Protein AF-A0A388NNV4-F1 (afdb_monomer_lite)

Secondary structure (DSSP, 8-state):
--S--PPPHHHHHHSPP------GGG-B-HHHHHHHHHHHT----S-S-HHHHHHHHHHHHTSS-HHHHHHHHHHHHHHHTSTT-TTHHHHTB---

Sequence (96 aa):
MSLDKTPTSDQIKRIPKALLHDHLDGGLRPETIIEIAQQIGYKKLPTDDPKKLADWFEESCNSHSLVRYLETFHTQLQLCRVKKRSFEFQESVQLI

Radius of gyration: 16.94 Å; chains: 1; bounding box: 43×26×43 Å

Structure (mmCIF, N/CA/C/O backbone):
data_AF-A0A388NNV4-F1
#
_entry.id   AF-A0A388NNV4-F1
#
loop_
_atom_site.group_PDB
_atom_site.id
_atom_site.type_symbol
_atom_site.label_atom_id
_atom_site.label_alt_id
_atom_site.label_comp_id
_atom_site.label_asym_id
_atom_site.label_entity_id
_atom_site.label_seq_id
_atom_site.pdbx_PDB_ins_code
_atom_site.Cartn_x
_atom_site.Cartn_y
_atom_site.Cartn_z
_atom_site.occupancy
_atom_site.B_iso_or_equiv
_atom_site.auth_seq_id
_atom_site.auth_comp_id
_atom_site.auth_asym_id
_atom_site.auth_atom_id
_atom_site.pdbx_PDB_model_num
ATOM 1 N N . MET A 1 1 ? 28.469 -7.942 -28.421 1.00 51.59 1 MET A N 1
ATOM 2 C CA . MET A 1 1 ? 27.164 -7.329 -28.097 1.00 51.59 1 MET A CA 1
ATOM 3 C C . MET A 1 1 ? 27.410 -6.366 -26.960 1.00 51.59 1 MET A C 1
ATOM 5 O O . MET A 1 1 ? 27.911 -6.809 -25.937 1.00 51.59 1 MET A O 1
ATOM 9 N N . SER A 1 2 ? 27.200 -5.071 -27.180 1.00 57.81 2 SER A N 1
ATOM 10 C CA . SER A 1 2 ? 27.478 -4.056 -26.164 1.00 57.81 2 SER A CA 1
ATOM 11 C C . SER A 1 2 ? 26.276 -3.962 -25.204 1.00 57.81 2 SER A C 1
ATOM 13 O O . SER A 1 2 ? 25.123 -4.049 -25.636 1.00 57.81 2 SER A O 1
ATOM 15 N N . LEU A 1 3 ? 26.554 -3.937 -23.897 1.00 68.31 3 LEU A N 1
ATOM 16 C CA . LEU A 1 3 ? 25.570 -3.972 -22.794 1.00 68.31 3 LEU A CA 1
ATOM 17 C C . LEU A 1 3 ? 25.064 -2.567 -22.411 1.00 68.31 3 LEU A C 1
ATOM 19 O O . LEU A 1 3 ? 24.347 -2.388 -21.436 1.00 68.31 3 LEU A O 1
ATOM 23 N N . ASP A 1 4 ? 25.439 -1.568 -23.196 1.00 78.50 4 ASP A N 1
ATOM 24 C CA . ASP A 1 4 ? 25.282 -0.129 -22.968 1.00 78.50 4 ASP A CA 1
ATOM 25 C C . ASP A 1 4 ? 23.915 0.423 -23.411 1.00 78.50 4 ASP A C 1
ATOM 27 O O . ASP A 1 4 ? 23.670 1.625 -23.338 1.00 78.50 4 ASP A O 1
ATOM 31 N N . LYS A 1 5 ? 22.986 -0.442 -23.841 1.00 84.31 5 LYS A N 1
ATOM 32 C CA . LYS A 1 5 ? 21.625 -0.039 -24.220 1.00 84.31 5 LYS A CA 1
ATOM 33 C C . LYS A 1 5 ? 20.634 -0.315 -23.097 1.00 84.31 5 LYS A C 1
ATOM 35 O O . LYS A 1 5 ? 20.334 -1.468 -22.794 1.00 84.31 5 LYS A O 1
ATOM 40 N N . THR A 1 6 ? 20.066 0.752 -22.540 1.00 90.19 6 THR A N 1
ATOM 41 C CA . THR A 1 6 ? 18.927 0.670 -21.620 1.00 90.19 6 THR A CA 1
ATOM 42 C C . THR A 1 6 ? 17.722 0.036 -22.334 1.00 90.19 6 THR A C 1
ATOM 44 O O . THR A 1 6 ? 17.356 0.492 -23.422 1.00 90.19 6 THR A O 1
ATOM 47 N N . PRO A 1 7 ? 17.096 -1.011 -21.769 1.00 90.19 7 PRO A N 1
ATOM 48 C CA . PRO A 1 7 ? 15.936 -1.650 -22.379 1.00 90.19 7 PRO A CA 1
ATOM 49 C C . PRO A 1 7 ? 14.711 -0.724 -22.386 1.00 90.19 7 PRO A C 1
ATOM 51 O O . PRO A 1 7 ? 14.478 0.046 -21.456 1.00 90.19 7 PRO A O 1
ATOM 54 N N . THR A 1 8 ? 13.901 -0.823 -23.440 1.00 92.81 8 THR A N 1
ATOM 55 C CA . THR A 1 8 ? 12.614 -0.114 -23.552 1.00 92.81 8 THR A CA 1
ATOM 56 C C . THR A 1 8 ? 11.562 -0.717 -22.615 1.00 92.81 8 THR A C 1
ATOM 58 O O . THR A 1 8 ? 11.640 -1.894 -22.256 1.00 92.81 8 THR A O 1
ATOM 61 N N . SER A 1 9 ? 10.525 0.054 -22.262 1.00 92.88 9 SER A N 1
ATOM 62 C 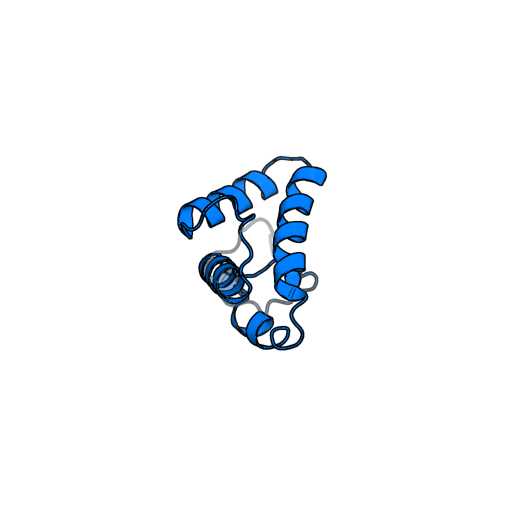CA . SER A 1 9 ? 9.416 -0.439 -21.423 1.00 92.88 9 SER A CA 1
ATOM 63 C C . SER A 1 9 ? 8.765 -1.704 -22.002 1.00 92.88 9 SER A C 1
ATOM 65 O O . SER A 1 9 ? 8.510 -2.660 -21.271 1.00 92.88 9 SER A O 1
ATOM 67 N N . ASP A 1 10 ? 8.586 -1.766 -23.325 1.00 94.75 10 ASP A N 1
ATOM 68 C CA . ASP A 1 10 ? 8.007 -2.934 -23.997 1.00 94.75 10 ASP A CA 1
ATOM 69 C C . ASP A 1 10 ? 8.897 -4.177 -23.899 1.00 94.75 10 ASP A C 1
ATOM 71 O O . ASP A 1 10 ? 8.394 -5.291 -23.743 1.00 94.75 10 ASP A O 1
ATOM 75 N N . GLN A 1 11 ? 10.222 -4.011 -23.938 1.00 93.25 11 GLN A N 1
ATOM 76 C CA . GLN A 1 11 ? 11.157 -5.116 -23.719 1.00 93.25 11 GLN A CA 1
ATOM 77 C C . GLN A 1 11 ? 11.097 -5.615 -22.267 1.00 93.25 11 GLN A C 1
ATOM 79 O O . GLN A 1 11 ? 11.024 -6.823 -22.047 1.00 93.25 11 GLN A O 1
ATOM 84 N N . ILE A 1 12 ? 11.043 -4.707 -21.286 1.00 91.94 12 ILE A N 1
ATOM 85 C CA . ILE A 1 12 ? 10.929 -5.045 -19.853 1.00 91.94 12 ILE A CA 1
ATOM 86 C C . ILE A 1 12 ? 9.602 -5.771 -19.553 1.00 91.94 12 ILE A C 1
ATOM 88 O O . ILE A 1 12 ? 9.547 -6.719 -18.763 1.00 91.94 12 ILE A O 1
ATOM 92 N N . LYS A 1 13 ? 8.503 -5.385 -20.210 1.00 92.19 13 LYS A N 1
ATOM 93 C CA . LYS A 1 13 ? 7.200 -6.047 -20.035 1.00 92.19 13 LYS A CA 1
ATOM 94 C C . LYS A 1 13 ? 7.188 -7.480 -20.573 1.00 92.19 13 LYS A C 1
ATOM 96 O O . LYS A 1 13 ? 6.551 -8.332 -19.958 1.00 92.19 13 LYS A O 1
ATOM 101 N N . ARG A 1 14 ? 7.923 -7.765 -21.653 1.00 92.94 14 ARG A N 1
ATOM 102 C CA . ARG A 1 14 ? 7.940 -9.079 -22.327 1.00 92.94 14 ARG A CA 1
ATOM 103 C C . ARG A 1 14 ? 8.788 -10.147 -21.643 1.00 92.94 14 ARG A C 1
ATOM 105 O O . ARG A 1 14 ? 8.556 -11.327 -21.890 1.00 92.94 14 ARG A O 1
ATOM 112 N N . ILE A 1 15 ? 9.769 -9.773 -20.822 1.00 93.00 15 ILE A N 1
ATOM 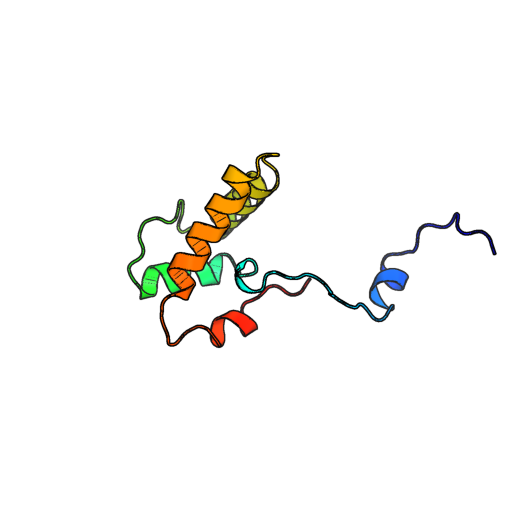113 C CA . ILE A 1 15 ? 10.608 -10.774 -20.154 1.00 93.00 15 ILE A CA 1
ATOM 114 C C . ILE A 1 15 ? 9.813 -11.537 -19.078 1.00 93.00 15 ILE A C 1
ATOM 116 O O . ILE A 1 15 ? 9.004 -10.917 -18.370 1.00 93.00 15 ILE A O 1
ATOM 120 N N . PRO A 1 16 ? 10.040 -12.855 -18.923 1.00 91.38 16 PRO A N 1
ATOM 121 C CA . PRO A 1 16 ? 9.506 -13.608 -17.796 1.00 91.38 16 PRO A CA 1
ATOM 122 C C . PRO A 1 16 ? 10.147 -13.079 -16.510 1.00 91.38 16 PRO A C 1
ATOM 124 O O . PRO A 1 16 ? 11.368 -13.096 -16.358 1.00 91.38 16 PRO A O 1
ATOM 127 N N . LYS A 1 17 ? 9.319 -12.549 -15.610 1.00 89.62 17 LYS A N 1
ATOM 128 C CA . LYS A 1 17 ? 9.755 -11.940 -14.350 1.00 89.62 17 LYS A CA 1
ATOM 129 C C . LYS A 1 17 ? 9.601 -12.953 -13.221 1.00 89.62 17 LYS A C 1
ATOM 131 O O . LYS A 1 17 ? 8.575 -13.621 -13.138 1.00 89.62 17 LYS A O 1
ATOM 136 N N . ALA A 1 18 ? 10.611 -13.043 -12.363 1.00 91.19 18 ALA A N 1
ATOM 137 C CA . ALA A 1 18 ? 10.541 -13.773 -11.104 1.00 91.19 18 ALA A CA 1
ATOM 138 C C . ALA A 1 18 ? 10.588 -12.760 -9.958 1.00 91.19 18 ALA A C 1
ATOM 140 O O . ALA A 1 18 ? 11.497 -11.931 -9.901 1.00 91.19 18 ALA A O 1
ATOM 141 N N . LEU A 1 19 ? 9.606 -12.827 -9.064 1.00 84.69 19 LEU A N 1
ATOM 142 C CA . LEU A 1 19 ? 9.552 -12.030 -7.846 1.00 84.69 19 LEU A CA 1
ATOM 143 C C . LEU A 1 19 ? 10.055 -12.907 -6.699 1.00 84.69 19 LEU A C 1
ATOM 145 O O . LEU A 1 19 ? 9.397 -13.870 -6.320 1.00 84.69 19 LEU A O 1
ATOM 149 N N . LEU A 1 20 ? 11.268 -12.629 -6.221 1.00 88.81 20 LEU A N 1
ATOM 150 C CA . LEU A 1 20 ? 11.917 -13.445 -5.185 1.00 88.81 20 LEU A CA 1
ATOM 151 C C . LEU A 1 20 ? 11.614 -12.957 -3.773 1.00 88.81 20 LEU A C 1
ATOM 153 O O . LEU A 1 20 ? 11.650 -13.739 -2.828 1.00 88.81 20 LEU A O 1
ATOM 157 N N . HIS A 1 21 ? 11.341 -11.664 -3.638 1.00 87.38 21 HIS A N 1
ATOM 158 C CA . HIS A 1 21 ? 11.070 -11.029 -2.365 1.00 87.38 21 HIS A CA 1
ATOM 159 C C . HIS A 1 21 ? 9.846 -10.150 -2.532 1.00 87.38 21 HIS A C 1
ATOM 161 O O . HIS A 1 21 ? 9.910 -9.113 -3.186 1.00 87.38 21 HIS A O 1
ATOM 167 N N . ASP A 1 22 ? 8.750 -10.581 -1.929 1.00 82.56 22 ASP A N 1
ATOM 168 C CA . ASP A 1 22 ? 7.541 -9.791 -1.795 1.00 82.56 22 ASP A CA 1
ATOM 169 C C . ASP A 1 22 ? 6.957 -10.012 -0.407 1.00 82.56 22 ASP A C 1
ATOM 171 O O . ASP A 1 22 ? 6.964 -11.129 0.120 1.00 82.56 22 ASP A O 1
ATOM 175 N N . HIS A 1 23 ? 6.479 -8.928 0.183 1.00 81.88 23 HIS A N 1
ATOM 176 C CA . HIS A 1 23 ? 5.786 -8.962 1.455 1.00 81.88 23 HIS A CA 1
ATOM 177 C C . HIS A 1 23 ? 4.305 -8.894 1.160 1.00 81.88 23 HIS A C 1
ATOM 179 O O . HIS A 1 23 ? 3.742 -7.806 1.052 1.00 81.88 23 HIS A O 1
ATOM 185 N N . LEU A 1 24 ? 3.672 -10.065 1.052 1.00 75.38 24 LEU A N 1
ATOM 186 C CA . LEU A 1 24 ? 2.226 -10.144 0.870 1.00 75.38 24 LEU A CA 1
ATOM 187 C C . LEU A 1 24 ? 1.528 -9.248 1.901 1.00 75.38 24 LEU A C 1
ATOM 189 O O . LEU A 1 24 ? 0.697 -8.425 1.535 1.00 75.38 24 LEU A O 1
ATOM 193 N N . ASP A 1 25 ? 1.938 -9.351 3.168 1.00 75.44 25 ASP A N 1
ATOM 194 C CA . ASP A 1 25 ? 1.434 -8.607 4.326 1.00 75.44 25 ASP A CA 1
ATOM 195 C C . ASP A 1 25 ? 1.604 -7.076 4.256 1.00 75.44 25 ASP A C 1
ATOM 197 O O . ASP A 1 25 ? 0.992 -6.364 5.052 1.00 75.44 25 ASP A O 1
ATOM 201 N N . GLY A 1 26 ? 2.391 -6.572 3.301 1.00 75.88 26 GLY A N 1
ATOM 202 C CA . GLY A 1 26 ? 2.597 -5.147 3.042 1.00 75.88 26 GLY A CA 1
ATOM 203 C C . GLY A 1 26 ? 1.866 -4.601 1.810 1.00 75.88 26 GLY A C 1
ATOM 204 O O . GLY A 1 26 ? 1.910 -3.393 1.588 1.00 75.88 26 GLY A O 1
ATOM 205 N N . GLY A 1 27 ? 1.212 -5.452 1.013 1.00 76.75 27 GLY A N 1
ATOM 206 C CA . GLY A 1 27 ? 0.727 -5.107 -0.328 1.00 76.75 27 GLY A CA 1
ATOM 207 C C . GLY A 1 27 ? -0.758 -4.753 -0.458 1.00 76.75 27 GLY A C 1
ATOM 208 O O . GLY A 1 27 ? -1.263 -4.735 -1.582 1.00 76.75 27 GLY A O 1
ATOM 209 N N . LEU A 1 28 ? -1.491 -4.523 0.639 1.00 83.38 28 LEU A N 1
ATOM 210 C CA . LEU A 1 28 ? -2.926 -4.226 0.559 1.00 83.38 28 LEU A CA 1
ATOM 211 C C . LEU A 1 28 ? -3.218 -2.888 -0.121 1.00 83.38 28 LEU A C 1
ATOM 213 O O . LEU A 1 28 ? -2.595 -1.869 0.177 1.00 83.38 28 LEU A O 1
ATOM 217 N N . ARG A 1 29 ? -4.277 -2.866 -0.938 1.00 87.44 29 ARG A N 1
ATOM 218 C CA . ARG A 1 29 ? -4.844 -1.613 -1.451 1.00 87.44 29 ARG A CA 1
ATOM 219 C C . ARG A 1 29 ? -5.375 -0.728 -0.308 1.00 87.44 29 ARG A C 1
ATOM 221 O O . ARG A 1 29 ? -6.064 -1.251 0.576 1.00 87.44 29 ARG A O 1
ATOM 228 N N . PRO A 1 30 ? -5.151 0.600 -0.339 1.00 90.00 30 PRO A N 1
ATOM 229 C CA . PRO A 1 30 ? -5.671 1.536 0.662 1.00 90.00 30 PRO A CA 1
ATOM 230 C C . PRO A 1 30 ? -7.183 1.419 0.897 1.00 90.00 30 PRO A C 1
ATOM 232 O O . PRO A 1 30 ? -7.639 1.459 2.039 1.00 90.00 30 PRO A O 1
ATOM 235 N N . GLU A 1 31 ? -7.968 1.200 -0.160 1.00 90.62 31 GLU A N 1
ATOM 236 C CA . GLU A 1 31 ? -9.417 0.997 -0.069 1.00 90.62 31 GLU A CA 1
ATOM 237 C C . GLU A 1 31 ? -9.755 -0.239 0.771 1.00 90.62 31 GLU A C 1
ATOM 239 O O . GLU A 1 31 ? -10.619 -0.188 1.645 1.00 90.62 31 GLU A O 1
ATOM 244 N N . THR A 1 32 ? -9.030 -1.337 0.548 1.00 88.12 32 THR A N 1
ATOM 245 C CA . THR A 1 32 ? -9.204 -2.587 1.292 1.00 88.12 32 THR A CA 1
ATOM 246 C C . THR A 1 32 ? -8.813 -2.415 2.758 1.00 88.12 32 THR A C 1
ATOM 248 O O . THR A 1 32 ? -9.503 -2.918 3.642 1.00 88.12 32 THR A O 1
ATOM 251 N N . ILE A 1 33 ? -7.753 -1.656 3.048 1.00 88.00 33 ILE A N 1
ATOM 252 C CA . ILE A 1 33 ? -7.346 -1.324 4.422 1.00 88.00 33 ILE A CA 1
ATOM 253 C C . ILE A 1 33 ? -8.480 -0.595 5.157 1.00 88.00 33 ILE A C 1
ATOM 255 O O . ILE A 1 33 ? -8.828 -0.973 6.279 1.00 88.00 33 ILE A O 1
ATOM 259 N N . ILE A 1 34 ? -9.082 0.413 4.521 1.00 90.69 34 ILE A N 1
ATOM 260 C CA . ILE A 1 34 ? -10.190 1.195 5.089 1.00 90.69 34 ILE A CA 1
ATOM 261 C C . ILE A 1 34 ? -11.426 0.318 5.296 1.00 90.69 34 ILE A C 1
ATOM 263 O O . ILE A 1 34 ? -12.015 0.336 6.378 1.00 90.69 34 ILE A O 1
ATOM 267 N N . GLU A 1 35 ? -11.794 -0.487 4.300 1.00 89.44 35 GLU A N 1
ATOM 268 C CA . GLU A 1 35 ? -12.934 -1.398 4.386 1.00 89.44 35 GLU A CA 1
ATOM 269 C C . GLU A 1 35 ? -12.769 -2.398 5.542 1.00 89.44 35 GLU A C 1
ATOM 271 O O . GLU A 1 35 ? -13.663 -2.550 6.380 1.00 89.44 35 GLU A O 1
ATOM 276 N N . ILE A 1 36 ? -11.605 -3.050 5.641 1.00 87.19 36 ILE A N 1
ATOM 277 C CA . ILE A 1 36 ? -11.319 -3.997 6.724 1.00 87.19 36 ILE A CA 1
ATOM 278 C C . ILE A 1 36 ? -11.371 -3.279 8.073 1.00 87.19 36 ILE A C 1
ATOM 280 O O . ILE A 1 36 ? -11.992 -3.790 9.009 1.00 87.19 36 ILE A O 1
ATOM 284 N N . ALA A 1 37 ? -10.764 -2.094 8.178 1.00 89.75 37 ALA A N 1
ATOM 285 C CA . ALA A 1 37 ? -10.761 -1.313 9.406 1.00 89.75 37 ALA A CA 1
ATOM 286 C C . ALA A 1 37 ? -12.182 -0.966 9.873 1.00 89.75 37 ALA A C 1
ATOM 288 O O . ALA A 1 37 ? -12.499 -1.165 11.048 1.00 89.75 37 ALA A O 1
ATOM 289 N N . GLN A 1 38 ? -13.060 -0.534 8.963 1.00 89.56 38 GLN A N 1
ATOM 290 C CA . GLN A 1 38 ? -14.466 -0.258 9.268 1.00 89.56 38 GLN A CA 1
ATOM 291 C C . GLN A 1 38 ? -15.195 -1.510 9.764 1.00 89.56 38 GLN A C 1
ATOM 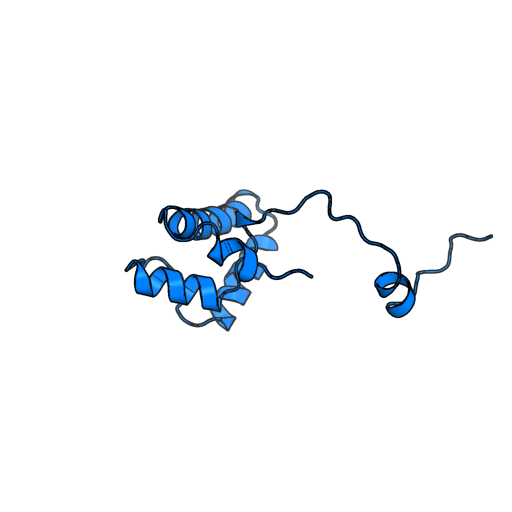293 O O . GLN A 1 38 ? -15.861 -1.466 10.799 1.00 89.56 38 GLN A O 1
ATOM 298 N N . GLN A 1 39 ? -15.023 -2.643 9.080 1.00 87.94 39 GLN A N 1
ATOM 299 C CA . GLN A 1 39 ? -15.704 -3.890 9.433 1.00 87.94 39 GLN A CA 1
ATOM 300 C C . GLN A 1 39 ? -15.296 -4.444 10.807 1.00 87.94 39 GLN A C 1
ATOM 302 O O . GLN A 1 39 ? -16.111 -5.076 11.477 1.00 87.94 39 GLN A O 1
ATOM 307 N N . ILE A 1 40 ? -14.047 -4.233 11.233 1.00 87.25 40 ILE A N 1
ATOM 308 C CA . ILE A 1 40 ? -13.545 -4.721 12.531 1.00 87.25 40 ILE A CA 1
ATOM 309 C C . ILE A 1 40 ? -13.607 -3.651 13.632 1.00 87.25 40 ILE A C 1
ATOM 311 O O . ILE A 1 40 ? -13.206 -3.910 14.766 1.00 87.25 40 ILE A O 1
ATOM 315 N N . GLY A 1 41 ? -14.078 -2.444 13.306 1.00 87.38 41 GLY A N 1
ATOM 316 C CA . GLY A 1 41 ? -14.135 -1.314 14.232 1.00 87.38 41 GLY A CA 1
ATOM 317 C C . GLY A 1 41 ? -12.765 -0.728 14.598 1.00 87.38 41 GLY A C 1
ATOM 318 O O . GLY A 1 41 ? -12.618 -0.132 15.667 1.00 87.38 41 GLY A O 1
ATOM 319 N N . TYR A 1 42 ? -11.752 -0.888 13.745 1.00 88.00 42 TYR A N 1
ATOM 320 C CA . TYR A 1 42 ? -10.425 -0.311 13.943 1.00 88.00 42 TYR A CA 1
ATOM 321 C C . TYR A 1 42 ? -10.425 1.184 13.603 1.00 88.00 42 TYR A C 1
ATOM 323 O O . TYR A 1 42 ? -10.627 1.575 12.459 1.00 88.00 42 TYR A O 1
ATOM 331 N N . LYS A 1 43 ? -10.177 2.034 14.607 1.00 87.56 43 LYS A N 1
ATOM 332 C CA . LYS A 1 43 ? -10.267 3.506 14.491 1.00 87.56 43 LYS A CA 1
ATOM 333 C C . LYS A 1 43 ? -8.921 4.233 14.455 1.00 87.56 43 LYS A C 1
ATOM 335 O O . LYS A 1 43 ? -8.895 5.454 14.513 1.00 87.56 43 LYS A O 1
ATOM 340 N N . LYS A 1 44 ? -7.802 3.504 14.432 1.00 89.56 44 LYS A N 1
ATOM 341 C CA . LYS A 1 44 ? -6.450 4.091 14.506 1.00 89.56 44 LYS A CA 1
ATOM 342 C C . LYS A 1 44 ? -5.821 4.344 13.132 1.00 89.56 44 LYS A C 1
ATOM 344 O O . LYS A 1 44 ? -4.614 4.552 13.060 1.00 89.56 44 LYS A O 1
ATOM 349 N N . LEU A 1 45 ? -6.601 4.285 12.052 1.00 89.81 45 LEU A N 1
ATOM 350 C CA . LEU A 1 45 ? -6.102 4.737 10.757 1.00 89.81 45 LEU A CA 1
ATOM 351 C C . LEU A 1 45 ? -5.874 6.257 10.803 1.00 89.81 45 LEU A C 1
ATOM 353 O O . LEU A 1 45 ? -6.682 6.964 11.408 1.00 89.81 45 LEU A O 1
ATOM 357 N N . PRO A 1 46 ? -4.803 6.768 10.171 1.00 90.75 46 PRO A N 1
ATOM 358 C CA . PRO A 1 46 ? -4.534 8.205 10.116 1.00 90.75 46 PRO A CA 1
ATOM 359 C C . PRO A 1 46 ? -5.591 8.967 9.301 1.00 90.75 46 PRO A C 1
ATOM 361 O O . PRO A 1 46 ? -5.760 10.170 9.478 1.00 90.75 46 PRO A O 1
ATOM 364 N N . THR A 1 47 ? -6.303 8.271 8.411 1.00 92.50 47 THR A N 1
ATOM 365 C CA . THR A 1 47 ? -7.362 8.814 7.557 1.00 92.50 47 THR A CA 1
ATOM 366 C C . THR A 1 47 ? -8.249 7.687 7.013 1.00 92.50 47 THR A C 1
ATOM 368 O O . THR A 1 47 ? -7.842 6.525 6.986 1.00 92.50 47 THR A O 1
ATOM 371 N N . ASP A 1 48 ? -9.464 8.039 6.603 1.00 92.25 48 ASP A N 1
ATOM 372 C CA . ASP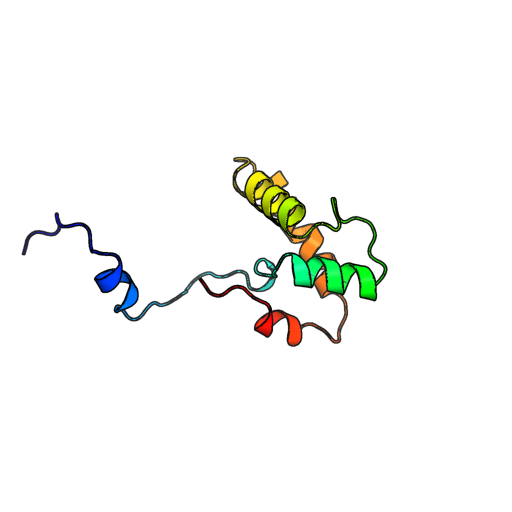 A 1 48 ? -10.451 7.217 5.897 1.00 92.25 48 ASP A CA 1
ATOM 373 C C . ASP A 1 48 ? -10.554 7.559 4.395 1.00 92.25 48 ASP A C 1
ATOM 375 O O . ASP A 1 48 ? -11.383 6.990 3.687 1.00 92.25 48 ASP A O 1
ATOM 379 N N . ASP A 1 49 ? -9.706 8.467 3.900 1.00 94.12 49 ASP A N 1
ATOM 380 C CA . ASP A 1 49 ? -9.570 8.792 2.481 1.00 94.12 49 ASP A CA 1
ATOM 381 C C . ASP A 1 49 ? -8.491 7.891 1.846 1.00 94.12 49 ASP A C 1
ATOM 383 O O . ASP A 1 49 ? -7.328 7.954 2.264 1.00 94.12 49 ASP A O 1
ATOM 387 N N . PRO A 1 50 ? -8.826 7.067 0.833 1.00 92.69 50 PRO A N 1
ATOM 388 C CA . PRO A 1 50 ? -7.871 6.146 0.218 1.00 92.69 50 PRO A CA 1
ATOM 389 C C . PRO A 1 50 ? -6.627 6.823 -0.365 1.00 92.69 50 PRO A C 1
ATOM 391 O O . PRO A 1 50 ? -5.538 6.260 -0.276 1.00 92.69 50 PRO A O 1
ATOM 394 N N . LYS A 1 51 ? -6.756 8.035 -0.924 1.00 93.69 51 LYS A N 1
ATOM 395 C CA . LYS A 1 51 ? -5.623 8.760 -1.516 1.00 93.69 51 LYS A CA 1
ATOM 396 C C . LYS A 1 51 ? -4.688 9.270 -0.435 1.00 93.69 51 LYS A C 1
ATOM 398 O O . LYS A 1 51 ? -3.500 8.994 -0.486 1.00 93.69 51 LYS A O 1
ATOM 403 N N . LYS A 1 52 ? -5.233 9.927 0.592 1.00 93.38 52 LYS A N 1
ATOM 404 C CA . LYS A 1 52 ? -4.419 10.405 1.721 1.00 93.38 52 LYS A CA 1
ATOM 405 C C . LYS A 1 52 ? -3.751 9.254 2.466 1.00 93.38 52 LYS A C 1
ATOM 407 O O . LYS A 1 52 ? -2.658 9.413 3.000 1.00 93.38 52 LYS A O 1
ATOM 412 N N . LEU A 1 53 ? -4.415 8.099 2.525 1.00 92.00 53 LEU A N 1
ATOM 413 C CA . LEU A 1 53 ? -3.838 6.902 3.114 1.00 92.00 53 LEU A CA 1
ATOM 414 C C . LEU A 1 53 ? -2.672 6.382 2.264 1.00 92.00 53 LEU A C 1
ATOM 416 O O . LEU A 1 53 ? -1.629 6.063 2.829 1.00 92.00 53 LEU A O 1
ATOM 420 N N . ALA A 1 54 ? -2.822 6.344 0.935 1.00 90.38 54 ALA A N 1
ATOM 421 C CA . ALA A 1 54 ? -1.740 6.001 0.012 1.00 90.38 54 ALA A CA 1
ATOM 422 C C . ALA A 1 54 ? -0.537 6.947 0.165 1.00 90.38 54 ALA A C 1
ATOM 424 O O . ALA A 1 54 ? 0.583 6.470 0.341 1.00 90.38 54 ALA A O 1
ATOM 425 N N . ASP A 1 55 ? -0.784 8.260 0.199 1.00 92.25 55 ASP A N 1
ATOM 426 C CA . ASP A 1 55 ? 0.253 9.280 0.391 1.00 92.25 55 ASP A CA 1
ATOM 427 C C . ASP A 1 55 ? 0.999 9.056 1.719 1.00 92.25 55 ASP A C 1
ATOM 429 O O . ASP A 1 55 ? 2.227 9.062 1.768 1.00 92.25 55 ASP A O 1
ATOM 433 N N . TRP A 1 56 ? 0.272 8.761 2.803 1.00 90.81 56 TRP A N 1
ATOM 434 C CA . TRP A 1 56 ? 0.872 8.465 4.107 1.00 90.81 56 TRP A CA 1
ATOM 435 C C . TRP A 1 56 ? 1.763 7.210 4.090 1.00 90.81 56 TRP A C 1
ATOM 437 O O . TRP A 1 56 ? 2.827 7.200 4.726 1.00 90.81 56 TRP A O 1
ATOM 447 N N . PHE A 1 57 ? 1.356 6.158 3.370 1.00 88.69 57 PHE A N 1
ATOM 448 C CA . PHE A 1 57 ? 2.184 4.965 3.169 1.00 88.69 57 PHE A CA 1
ATOM 449 C C . PHE A 1 57 ? 3.449 5.308 2.374 1.00 88.69 57 PHE A C 1
ATOM 451 O O . PHE A 1 57 ? 4.547 4.946 2.797 1.00 88.69 57 PHE A O 1
ATOM 458 N N . GLU A 1 58 ? 3.320 6.041 1.267 1.00 89.19 58 GLU A N 1
ATOM 459 C CA . GLU A 1 58 ? 4.449 6.444 0.424 1.00 89.19 58 GLU A CA 1
ATOM 460 C C . GLU A 1 58 ? 5.456 7.315 1.189 1.00 89.19 58 GLU A C 1
ATOM 462 O O . GLU A 1 58 ? 6.657 7.038 1.172 1.00 89.19 58 GLU A O 1
ATOM 467 N N . GLU A 1 59 ? 4.986 8.328 1.919 1.00 89.31 59 GLU A N 1
ATOM 468 C CA . GLU A 1 59 ? 5.832 9.209 2.729 1.00 89.31 59 GLU A CA 1
ATOM 469 C C . GLU A 1 59 ? 6.586 8.447 3.820 1.00 89.31 59 GLU A C 1
ATOM 471 O O . GLU A 1 59 ? 7.759 8.720 4.088 1.00 89.31 59 GLU A O 1
ATOM 476 N N . SER A 1 60 ? 5.917 7.488 4.462 1.00 86.81 60 SER A N 1
ATOM 477 C CA . SER A 1 60 ? 6.526 6.647 5.494 1.00 86.81 60 SER A CA 1
ATOM 478 C C . SER A 1 60 ? 7.566 5.697 4.896 1.00 86.81 60 SER A C 1
ATOM 480 O O . SER A 1 60 ? 8.629 5.503 5.486 1.00 86.81 60 SER A O 1
ATOM 482 N N . CYS A 1 61 ? 7.316 5.171 3.695 1.00 86.44 61 CYS A N 1
ATOM 483 C CA . CYS A 1 61 ? 8.264 4.331 2.969 1.00 86.44 61 CYS A CA 1
ATOM 484 C C . CYS A 1 61 ? 9.496 5.105 2.480 1.00 86.44 61 CYS A C 1
ATOM 486 O O . CYS A 1 61 ? 10.620 4.610 2.566 1.00 86.44 61 CYS A O 1
ATOM 488 N N . ASN A 1 62 ? 9.299 6.346 2.036 1.00 88.44 62 ASN A N 1
ATOM 489 C CA . ASN A 1 62 ? 10.354 7.239 1.553 1.00 88.44 62 ASN A CA 1
ATOM 490 C C . ASN A 1 62 ? 10.995 8.082 2.670 1.00 88.44 62 ASN A C 1
ATOM 492 O O . ASN A 1 62 ? 11.779 8.998 2.411 1.00 88.44 62 ASN A O 1
ATOM 496 N N . SER A 1 63 ? 10.712 7.777 3.939 1.00 87.81 63 SER A N 1
ATOM 497 C CA . SER A 1 63 ? 11.152 8.602 5.064 1.00 87.81 63 SER A CA 1
ATOM 498 C C . SER A 1 63 ? 12.631 8.425 5.436 1.00 87.81 63 SER A C 1
ATOM 500 O O . SER A 1 63 ? 13.074 9.020 6.419 1.00 87.81 63 SER A O 1
ATOM 502 N N . HIS A 1 64 ? 13.367 7.540 4.752 1.00 89.81 64 HIS A N 1
ATOM 503 C CA . HIS A 1 64 ? 14.746 7.153 5.085 1.00 89.81 64 HIS A CA 1
ATOM 504 C C . HIS A 1 64 ? 14.927 6.665 6.541 1.00 89.81 64 HIS A C 1
ATOM 506 O O . HIS A 1 64 ? 16.024 6.708 7.093 1.00 89.81 64 HIS A O 1
ATOM 512 N N . SER A 1 65 ? 13.850 6.191 7.179 1.00 91.62 65 SER A N 1
ATOM 513 C CA . SER A 1 65 ? 13.855 5.659 8.542 1.00 91.62 65 SER A CA 1
ATOM 514 C C . SER A 1 65 ? 13.175 4.303 8.550 1.00 91.62 65 SER A C 1
ATOM 516 O O . SER A 1 65 ? 11.973 4.198 8.313 1.00 91.62 65 SER A O 1
ATOM 518 N N . LEU A 1 66 ? 13.943 3.265 8.880 1.00 87.75 66 LEU A N 1
ATOM 519 C CA . LEU A 1 66 ? 13.412 1.911 9.017 1.00 87.75 66 LEU A CA 1
ATOM 520 C C . LEU A 1 66 ? 12.279 1.850 10.052 1.00 87.75 66 LEU A C 1
ATOM 522 O O . LEU A 1 66 ? 11.330 1.095 9.884 1.00 87.75 66 LEU A O 1
ATOM 526 N N . VAL A 1 67 ? 12.351 2.667 11.104 1.00 90.31 67 VAL A N 1
ATOM 527 C CA . VAL A 1 67 ? 11.310 2.706 12.137 1.00 90.31 67 VAL A CA 1
ATOM 528 C C . VAL A 1 67 ? 9.984 3.188 11.546 1.00 90.31 67 VAL A C 1
ATOM 530 O O . VAL A 1 67 ? 8.985 2.490 11.685 1.00 90.31 67 VAL A O 1
ATOM 533 N N . ARG A 1 68 ? 9.980 4.313 10.816 1.00 84.94 68 ARG A N 1
ATOM 534 C CA . ARG A 1 68 ? 8.761 4.825 10.159 1.00 84.94 68 ARG A CA 1
ATOM 535 C C . ARG A 1 68 ? 8.252 3.884 9.070 1.00 84.94 68 ARG A C 1
ATOM 537 O O . ARG A 1 68 ? 7.046 3.702 8.945 1.00 84.94 68 ARG A O 1
ATOM 544 N N . TYR A 1 69 ? 9.152 3.233 8.334 1.00 85.38 69 TYR A N 1
ATOM 545 C CA . TYR A 1 69 ? 8.775 2.189 7.383 1.00 85.38 69 TYR A CA 1
ATOM 546 C C . TYR A 1 69 ? 7.982 1.069 8.083 1.00 85.38 69 TYR A C 1
ATOM 548 O O . TYR A 1 69 ? 6.885 0.715 7.655 1.00 85.38 69 TYR A O 1
ATOM 556 N N . LEU A 1 70 ? 8.480 0.559 9.213 1.00 86.44 70 LEU A N 1
ATOM 557 C CA . LEU A 1 70 ? 7.849 -0.543 9.950 1.00 86.44 70 LEU A CA 1
ATOM 558 C C . LEU A 1 70 ? 6.551 -0.153 10.685 1.00 86.44 70 LEU A C 1
ATOM 560 O O . LEU A 1 70 ? 5.718 -1.024 10.946 1.00 86.44 70 LEU A O 1
ATOM 564 N N . GLU A 1 71 ? 6.322 1.128 10.986 1.00 85.00 71 GLU A N 1
ATOM 565 C CA . GLU A 1 71 ? 5.046 1.607 11.552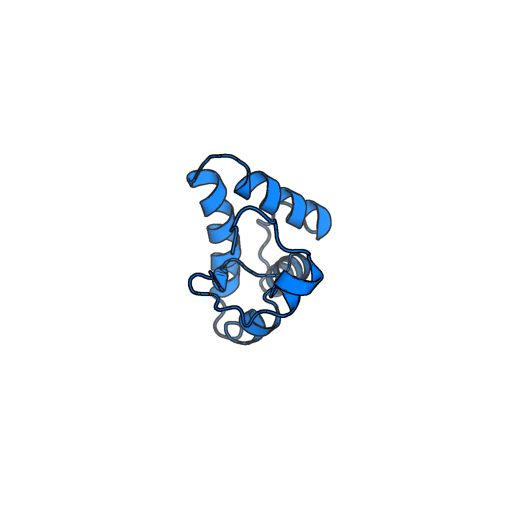 1.00 85.00 71 GLU A CA 1
ATOM 566 C C . GLU A 1 71 ? 3.858 1.320 10.617 1.00 85.00 71 GLU A C 1
ATOM 568 O O . GLU A 1 71 ? 2.759 0.971 11.067 1.00 85.00 71 GLU A O 1
ATOM 573 N N . THR A 1 72 ? 4.089 1.389 9.306 1.00 81.38 72 THR A N 1
ATOM 574 C CA . THR A 1 72 ? 3.068 1.082 8.299 1.00 81.38 72 THR A CA 1
ATOM 575 C C . THR A 1 72 ? 2.689 -0.404 8.298 1.00 81.38 72 THR A C 1
ATOM 577 O O . THR A 1 72 ? 1.503 -0.743 8.285 1.00 81.38 72 THR A O 1
ATOM 580 N N . PHE A 1 73 ? 3.676 -1.295 8.448 1.00 80.81 73 PHE A N 1
ATOM 581 C CA . PHE A 1 73 ? 3.468 -2.739 8.597 1.00 80.81 73 PHE A CA 1
ATOM 582 C C . PHE A 1 73 ? 2.709 -3.080 9.872 1.00 80.81 73 PHE A C 1
ATOM 584 O O . PHE A 1 73 ? 1.829 -3.938 9.856 1.00 80.81 73 PHE A O 1
ATOM 591 N N . HIS A 1 74 ? 2.991 -2.386 10.978 1.00 82.38 74 HIS A N 1
ATOM 592 C CA . HIS A 1 74 ? 2.240 -2.591 12.212 1.00 82.38 74 HIS A CA 1
ATOM 593 C C . HIS A 1 74 ? 0.743 -2.324 12.007 1.00 82.38 74 HIS A C 1
ATOM 595 O O . HIS A 1 74 ? -0.090 -3.089 12.490 1.00 82.38 74 HIS A O 1
ATOM 601 N N . THR A 1 75 ? 0.396 -1.281 11.250 1.00 79.88 75 THR A N 1
ATOM 602 C CA . THR A 1 75 ? -1.003 -0.963 10.930 1.00 79.88 75 THR A CA 1
ATOM 603 C C . THR A 1 75 ? -1.662 -2.087 10.129 1.00 79.88 75 THR A C 1
ATOM 605 O O . THR A 1 75 ? -2.746 -2.538 10.503 1.00 79.88 75 THR A O 1
ATOM 608 N N . GLN A 1 76 ? -0.997 -2.596 9.087 1.00 74.94 76 GLN A N 1
ATOM 609 C CA . GLN A 1 76 ? -1.531 -3.685 8.261 1.00 74.94 76 GLN A CA 1
ATOM 610 C C . GLN A 1 76 ? -1.652 -5.006 9.038 1.00 74.94 76 GLN A C 1
ATOM 612 O O . GLN A 1 76 ? -2.708 -5.640 9.022 1.00 74.94 76 GLN A O 1
ATOM 617 N N . LEU A 1 77 ? -0.633 -5.385 9.817 1.00 77.62 77 LEU A N 1
ATOM 618 C CA . LEU A 1 77 ? -0.648 -6.610 10.624 1.00 77.62 77 LEU A CA 1
ATOM 619 C C . LEU A 1 77 ? -1.831 -6.660 11.594 1.00 77.62 77 LEU A C 1
ATOM 621 O O . LEU A 1 77 ? -2.403 -7.727 11.814 1.00 77.62 77 LEU A O 1
ATOM 625 N N . GLN A 1 78 ? -2.236 -5.521 12.160 1.00 78.50 78 GLN A N 1
ATOM 626 C CA . GLN A 1 78 ? -3.375 -5.467 13.078 1.00 78.50 78 GLN A CA 1
ATOM 627 C C . GLN A 1 78 ? -4.707 -5.762 12.375 1.00 78.50 78 GLN A C 1
ATOM 629 O O . GLN A 1 78 ? -5.599 -6.342 12.996 1.00 78.50 78 GLN A O 1
ATOM 634 N N . LEU A 1 79 ? -4.818 -5.451 11.081 1.00 72.75 79 LEU A N 1
ATOM 635 C CA . LEU A 1 79 ? -5.973 -5.800 10.250 1.00 72.75 79 LEU A CA 1
ATOM 636 C C . LEU A 1 79 ? -5.970 -7.292 9.869 1.00 72.75 79 LEU A C 1
ATOM 638 O O . LEU A 1 79 ? -7.026 -7.927 9.839 1.00 72.75 79 LEU A O 1
ATOM 642 N N . CYS A 1 80 ? -4.789 -7.889 9.675 1.00 66.81 80 CYS A N 1
ATOM 643 C CA . CYS A 1 80 ? -4.622 -9.296 9.282 1.00 66.81 80 CYS A CA 1
ATOM 644 C C . CYS A 1 80 ? -4.919 -10.323 10.390 1.00 66.81 80 CYS A C 1
ATOM 646 O O . CYS A 1 80 ? -5.070 -11.511 10.106 1.00 66.81 80 CYS A O 1
ATOM 648 N N . ARG A 1 81 ? -5.034 -9.913 11.662 1.00 64.69 81 ARG A N 1
ATOM 649 C CA . ARG A 1 81 ? -5.265 -10.835 12.801 1.00 64.69 81 ARG A CA 1
ATOM 650 C C . ARG A 1 81 ? -6.653 -11.482 12.816 1.00 64.69 81 ARG A C 1
ATOM 652 O O . ARG A 1 81 ? -6.908 -12.373 13.629 1.00 64.69 81 ARG A O 1
ATOM 659 N N . VAL A 1 82 ? -7.562 -11.071 11.933 1.00 61.09 82 VAL A N 1
ATOM 660 C CA . VAL A 1 82 ? -8.927 -11.602 11.886 1.00 61.09 82 VAL A CA 1
ATOM 661 C C . VAL A 1 82 ? -8.974 -12.850 10.995 1.00 61.09 82 VAL A C 1
ATOM 663 O O . VAL A 1 82 ? -8.991 -12.768 9.771 1.00 61.09 82 VAL A O 1
ATOM 666 N N . LYS A 1 83 ? -9.023 -14.023 11.647 1.00 49.84 83 LYS A N 1
ATOM 667 C CA . LYS A 1 83 ? -8.872 -15.413 11.142 1.00 49.84 83 LYS A CA 1
ATOM 668 C C . LYS A 1 83 ? -9.603 -15.795 9.839 1.00 49.84 83 LYS A C 1
ATOM 670 O O . LYS A 1 83 ? -9.290 -16.827 9.259 1.00 49.84 83 LYS A O 1
ATOM 675 N N . LYS A 1 84 ? -10.591 -15.013 9.396 1.00 48.69 84 LYS A N 1
ATOM 676 C CA . LYS A 1 84 ? -11.389 -15.272 8.186 1.00 48.69 84 LYS A CA 1
ATOM 677 C C . LYS A 1 84 ? -10.786 -14.661 6.913 1.00 48.69 84 LYS A C 1
ATOM 679 O O . LYS A 1 84 ? -11.260 -14.971 5.830 1.00 48.69 84 LYS A O 1
ATOM 684 N N . ARG A 1 85 ? -9.770 -13.797 7.039 1.00 54.56 85 ARG A N 1
ATOM 685 C CA . ARG A 1 85 ? -9.378 -12.866 5.972 1.00 54.56 85 ARG A CA 1
ATOM 686 C C . ARG A 1 85 ? -8.007 -13.076 5.347 1.00 54.56 85 ARG A C 1
ATOM 688 O O . ARG A 1 85 ? -7.703 -12.403 4.374 1.00 54.56 85 ARG A O 1
ATOM 695 N N . SER A 1 86 ? -7.221 -14.042 5.818 1.00 51.91 86 SER A N 1
ATOM 696 C CA . SER A 1 86 ? -5.907 -14.363 5.240 1.00 51.91 86 SER A CA 1
ATOM 697 C C . SER A 1 86 ? -5.968 -14.745 3.750 1.00 51.91 86 SER A C 1
ATOM 699 O O . SER A 1 86 ? -4.958 -14.646 3.066 1.00 51.91 86 SER A O 1
ATOM 701 N N . PHE A 1 87 ? -7.137 -15.179 3.258 1.00 48.88 87 PHE A N 1
ATOM 702 C CA . PHE A 1 87 ? -7.368 -15.551 1.856 1.00 48.88 87 PHE A CA 1
ATOM 703 C C . PHE A 1 87 ? -7.789 -14.365 0.969 1.00 48.88 87 PHE A C 1
ATOM 705 O O . PHE A 1 87 ? -7.184 -14.159 -0.075 1.00 48.88 87 PHE A O 1
ATOM 712 N N . GLU A 1 88 ? -8.763 -13.543 1.386 1.00 54.44 88 GLU A N 1
ATOM 713 C CA . GLU A 1 88 ? -9.149 -12.313 0.651 1.00 54.44 88 GLU A CA 1
ATOM 714 C C . GLU A 1 88 ? -7.991 -11.316 0.559 1.00 54.44 88 GLU A C 1
ATOM 716 O O . GLU A 1 88 ? -7.858 -10.575 -0.413 1.00 54.44 88 GLU A O 1
ATOM 721 N N . PHE A 1 89 ? -7.117 -11.360 1.563 1.00 57.28 89 PHE A N 1
ATOM 722 C CA . PHE A 1 89 ? -5.872 -10.623 1.609 1.00 57.28 89 PHE A CA 1
ATOM 723 C C . PHE A 1 89 ? -5.042 -10.823 0.325 1.00 57.28 89 PHE A C 1
ATOM 725 O O . PHE A 1 89 ? -4.613 -9.831 -0.255 1.00 57.28 89 PHE A O 1
ATOM 732 N N . GLN A 1 90 ? -4.917 -12.053 -0.198 1.00 54.53 90 GLN A N 1
ATOM 733 C CA . GLN A 1 90 ? -4.118 -12.345 -1.401 1.00 54.53 90 GLN A CA 1
ATOM 734 C C . GLN A 1 90 ? -4.704 -11.764 -2.701 1.00 54.53 90 GLN A C 1
ATOM 736 O O . GLN A 1 90 ? -3.947 -11.316 -3.553 1.00 54.53 90 GLN A O 1
ATOM 741 N N . GLU A 1 91 ? -6.031 -11.718 -2.844 1.00 57.09 91 GLU A N 1
ATOM 742 C CA . GLU A 1 91 ? -6.718 -11.162 -4.031 1.00 57.09 91 GLU A CA 1
ATOM 743 C C . GLU A 1 91 ? -6.679 -9.623 -4.063 1.00 57.09 91 GLU A C 1
ATOM 745 O O . GLU A 1 91 ? -6.878 -8.970 -5.093 1.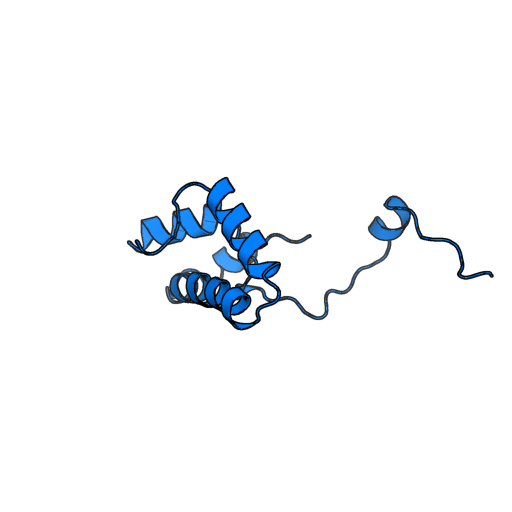00 57.09 91 GLU A O 1
ATOM 750 N N . SER A 1 92 ? -6.443 -9.015 -2.901 1.00 58.38 92 SER A N 1
ATOM 751 C CA . SER A 1 92 ? -6.380 -7.565 -2.753 1.00 58.38 92 SER A CA 1
ATOM 752 C C . SER A 1 92 ? -4.975 -6.974 -2.879 1.00 58.38 92 SER A C 1
ATOM 754 O O . SER A 1 92 ? -4.853 -5.749 -2.916 1.00 58.38 92 SER A O 1
ATOM 756 N N . VAL A 1 93 ? -3.939 -7.816 -2.987 1.00 56.84 93 VAL A N 1
ATOM 757 C CA . VAL A 1 93 ? -2.555 -7.364 -3.160 1.00 56.84 93 VAL A CA 1
ATOM 758 C C . VAL A 1 93 ? -2.373 -6.747 -4.542 1.00 56.84 93 VAL A C 1
ATOM 760 O O . VAL A 1 93 ? -2.776 -7.310 -5.563 1.00 56.84 93 VAL A O 1
ATOM 763 N N . GLN A 1 94 ? -1.763 -5.567 -4.579 1.00 53.50 94 GLN A N 1
ATOM 764 C CA . GLN A 1 94 ? -1.394 -4.914 -5.825 1.00 53.50 94 GLN A CA 1
ATOM 765 C C . GLN A 1 94 ? -0.156 -5.614 -6.404 1.00 53.50 94 GLN A C 1
ATOM 767 O O . GLN A 1 94 ? 0.976 -5.310 -6.042 1.00 53.50 94 GLN A O 1
ATOM 772 N N . LEU A 1 95 ? -0.376 -6.583 -7.294 1.00 39.91 95 LEU A N 1
ATOM 773 C CA . LEU A 1 95 ? 0.671 -7.039 -8.207 1.00 39.91 95 LEU A CA 1
ATOM 774 C C . LEU A 1 95 ? 1.036 -5.862 -9.121 1.00 39.91 95 LEU A C 1
ATOM 776 O O . LEU A 1 95 ? 0.155 -5.262 -9.740 1.00 39.91 95 LEU A O 1
ATOM 780 N N . ILE A 1 96 ? 2.326 -5.528 -9.138 1.00 39.00 96 ILE A N 1
ATOM 781 C CA . ILE A 1 96 ? 2.959 -4.529 -10.013 1.00 39.00 96 ILE A CA 1
ATOM 782 C C . ILE A 1 96 ? 2.508 -4.705 -11.470 1.00 39.00 96 ILE A C 1
ATOM 784 O O . ILE A 1 96 ? 2.516 -5.863 -11.952 1.00 39.00 96 ILE A O 1
#

Foldseek 3Di:
DDPPDDDDPVRVVPDDDDDPDDDLLLFAQLQVLLVLCVVVVNDPQPDSDRVVSVVLQVCLCVVPDPVSNVVSSVSSVVSVPPVVCPVVSNVRGDDD

pLDDT: mean 80.58, std 14.45, range [39.0, 94.75]